Protein AF-A0AAX2CEG7-F1 (afdb_monomer_lite)

Foldseek 3Di:
DDPVVVQCVVCVVVLVCCLVPNPDQKDKDKDFAPWQPAWDDDPVDPDIGGTQGMKMWMWGQDPPDPSRIDTPDMDGDD

Radius of gyration: 14.33 Å; chains: 1; bounding box: 31×27×39 Å

Sequence (78 aa):
MSQPQENLRKNADEISKWLNEGKSGRTVFDVEHTYGIGKGVLEDKKQVLYNLNKSRVVLIKDNSSELGFRILTSFPLP

Organism: NCBI:txid580165

InterPro domains:
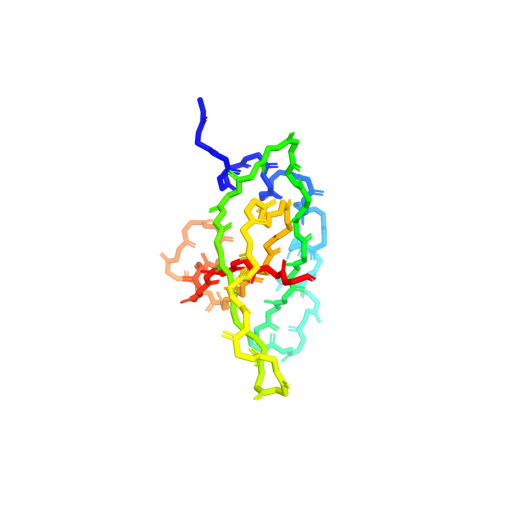  IPR041436 Bacterial CdiA-CT RNAse A domain [PF18431] (6-76)

Structure (mmCIF, N/CA/C/O backbone):
data_AF-A0AAX2CEG7-F1
#
_entry.id   AF-A0AAX2CEG7-F1
#
loop_
_atom_site.group_PDB
_atom_site.id
_atom_site.type_symbol
_atom_site.label_atom_id
_atom_site.label_alt_id
_atom_site.label_comp_id
_atom_site.label_asym_id
_atom_site.label_entity_id
_atom_site.label_seq_id
_atom_site.pdbx_PDB_ins_code
_atom_site.Cartn_x
_atom_site.Cartn_y
_atom_site.Cartn_z
_atom_site.occupancy
_atom_site.B_iso_or_equiv
_atom_site.auth_seq_id
_atom_site.auth_comp_id
_atom_site.auth_asym_id
_atom_site.auth_atom_id
_atom_site.pdbx_PDB_model_num
ATOM 1 N N . MET A 1 1 ? -7.165 17.974 -6.554 1.00 44.25 1 MET A N 1
ATOM 2 C CA . MET A 1 1 ? -6.390 16.759 -6.896 1.00 44.25 1 MET A CA 1
ATOM 3 C C . MET A 1 1 ? -6.887 15.617 -6.029 1.00 44.25 1 MET A C 1
ATOM 5 O O . MET A 1 1 ? -7.260 15.873 -4.891 1.00 44.25 1 MET A O 1
ATOM 9 N N . SER A 1 2 ? -6.982 14.401 -6.566 1.00 51.06 2 SER A N 1
ATOM 10 C CA . SER A 1 2 ? -7.480 13.247 -5.804 1.00 51.06 2 SER A CA 1
ATOM 11 C C . SER A 1 2 ? -6.349 12.641 -4.959 1.00 51.06 2 SER A C 1
ATOM 13 O O . SER A 1 2 ? -5.222 12.525 -5.433 1.00 51.06 2 SER A O 1
ATOM 15 N N . GLN A 1 3 ? -6.629 12.248 -3.713 1.00 59.38 3 GLN A N 1
ATOM 16 C CA . GLN A 1 3 ? -5.639 11.700 -2.764 1.00 59.38 3 GLN A CA 1
ATOM 17 C C . GLN A 1 3 ? -4.780 10.538 -3.293 1.00 59.38 3 GLN A C 1
ATOM 19 O O . GLN A 1 3 ? -3.594 10.487 -2.961 1.00 59.38 3 GLN A O 1
ATOM 24 N N . PRO A 1 4 ? -5.299 9.623 -4.141 1.00 59.62 4 PRO A N 1
ATOM 25 C CA . PRO A 1 4 ? -4.473 8.569 -4.723 1.00 59.62 4 PRO A CA 1
ATOM 26 C C . PRO A 1 4 ? -3.260 9.120 -5.482 1.00 59.62 4 PRO A C 1
ATOM 28 O O . PRO A 1 4 ? -2.182 8.540 -5.415 1.00 59.62 4 PRO A O 1
ATOM 31 N N . GLN A 1 5 ? -3.404 10.270 -6.148 1.00 63.91 5 GLN A N 1
ATOM 32 C CA . GLN A 1 5 ? -2.339 10.884 -6.947 1.00 63.91 5 GLN A CA 1
ATOM 33 C C . GLN A 1 5 ? -1.217 11.456 -6.072 1.00 63.91 5 GLN A C 1
ATOM 35 O O . GLN A 1 5 ? -0.041 11.314 -6.399 1.00 63.91 5 GLN A O 1
ATOM 40 N N . GLU A 1 6 ? -1.562 12.072 -4.941 1.00 65.94 6 GLU A N 1
ATOM 41 C CA . GLU A 1 6 ? -0.572 12.639 -4.020 1.00 65.94 6 GLU A CA 1
ATOM 42 C C . GLU A 1 6 ? 0.267 11.548 -3.344 1.00 65.94 6 GLU A C 1
ATOM 44 O O . GLU A 1 6 ? 1.480 11.688 -3.173 1.00 65.94 6 GLU A O 1
ATOM 49 N N . ASN A 1 7 ? -0.366 10.417 -3.048 1.00 65.75 7 ASN A N 1
ATOM 50 C CA . ASN A 1 7 ? 0.279 9.269 -2.426 1.00 65.75 7 ASN A CA 1
ATOM 51 C C . ASN A 1 7 ? 1.199 8.524 -3.390 1.00 65.75 7 ASN A C 1
ATOM 53 O O . ASN A 1 7 ? 2.303 8.141 -3.005 1.00 65.75 7 ASN A O 1
ATOM 57 N N . LEU A 1 8 ? 0.789 8.383 -4.654 1.00 70.31 8 LEU A N 1
ATOM 58 C CA . LEU A 1 8 ? 1.674 7.886 -5.706 1.00 70.31 8 LEU A CA 1
ATOM 59 C C . LEU A 1 8 ? 2.896 8.793 -5.877 1.00 70.31 8 LEU A C 1
ATOM 61 O O . LEU A 1 8 ? 3.998 8.285 -6.042 1.00 70.31 8 LEU A O 1
ATOM 65 N N . ARG A 1 9 ? 2.736 10.118 -5.757 1.00 74.88 9 ARG A N 1
ATOM 66 C CA . ARG A 1 9 ? 3.864 11.055 -5.852 1.00 74.88 9 ARG A CA 1
ATOM 67 C C . ARG A 1 9 ? 4.869 10.885 -4.711 1.00 74.88 9 ARG A C 1
ATOM 69 O O . ARG A 1 9 ? 6.066 10.921 -4.961 1.00 74.88 9 ARG A O 1
ATOM 76 N N . LYS A 1 10 ? 4.400 10.687 -3.474 1.00 77.25 10 LYS A N 1
ATOM 77 C CA . LYS A 1 10 ? 5.280 10.474 -2.306 1.00 77.25 10 LYS A CA 1
ATOM 78 C C . LYS A 1 10 ? 6.061 9.159 -2.372 1.00 77.25 10 LYS A C 1
ATOM 80 O O . LYS A 1 10 ? 7.148 9.087 -1.821 1.00 77.25 10 LYS A O 1
ATOM 85 N N . ASN A 1 11 ? 5.518 8.150 -3.054 1.00 80.81 11 ASN A N 1
ATOM 86 C CA . ASN A 1 11 ? 6.133 6.828 -3.193 1.00 80.81 11 ASN A CA 1
ATOM 87 C C . ASN A 1 11 ? 6.742 6.606 -4.591 1.00 80.81 11 ASN A C 1
ATOM 89 O O . ASN A 1 11 ? 7.076 5.478 -4.946 1.00 80.81 11 ASN A O 1
ATOM 93 N N . ALA A 1 12 ? 6.867 7.661 -5.404 1.00 82.62 12 ALA A N 1
ATOM 94 C CA . ALA A 1 12 ? 7.234 7.547 -6.813 1.00 82.62 12 ALA A CA 1
ATOM 95 C C . ALA A 1 12 ? 8.610 6.898 -7.015 1.00 82.62 12 ALA A C 1
ATOM 97 O O . ALA A 1 12 ? 8.756 6.045 -7.890 1.00 82.62 12 ALA A O 1
ATOM 98 N N . ASP A 1 13 ? 9.588 7.243 -6.176 1.00 84.56 13 ASP A N 1
ATOM 99 C CA . ASP A 1 13 ? 10.949 6.707 -6.269 1.00 84.56 13 ASP A CA 1
ATOM 100 C C . ASP A 1 13 ? 10.986 5.203 -5.967 1.00 84.56 13 ASP A C 1
ATOM 102 O O . ASP A 1 13 ? 11.596 4.426 -6.704 1.00 84.56 13 ASP A O 1
ATOM 106 N N . GLU A 1 14 ? 10.271 4.763 -4.930 1.00 84.56 14 GLU A N 1
ATOM 107 C CA . GLU A 1 14 ? 10.174 3.345 -4.572 1.00 84.56 14 GLU A CA 1
ATOM 108 C C . GLU A 1 14 ? 9.400 2.538 -5.618 1.00 84.56 14 GLU A C 1
ATOM 110 O O . GLU A 1 14 ? 9.797 1.422 -5.966 1.00 84.56 14 GLU A O 1
ATOM 115 N N . ILE A 1 15 ? 8.323 3.111 -6.165 1.00 87.31 15 ILE A N 1
ATOM 116 C CA . ILE A 1 15 ? 7.547 2.491 -7.244 1.00 87.31 15 ILE A CA 1
ATOM 117 C C . ILE A 1 15 ? 8.416 2.355 -8.497 1.00 87.31 15 ILE A C 1
ATOM 119 O O . ILE A 1 15 ? 8.466 1.272 -9.080 1.00 87.31 15 ILE A O 1
ATOM 123 N N . SER A 1 16 ? 9.142 3.407 -8.880 1.00 87.44 16 SER A N 1
ATOM 124 C CA . SER A 1 16 ? 10.067 3.388 -10.018 1.00 87.44 16 SER A CA 1
ATOM 125 C C . SER A 1 16 ? 11.152 2.327 -9.835 1.00 87.44 16 SER A C 1
ATOM 127 O O . SER A 1 16 ? 11.388 1.503 -10.724 1.00 87.44 16 SER A O 1
ATOM 129 N N . LYS A 1 17 ? 11.756 2.256 -8.644 1.00 88.38 17 LYS A N 1
ATOM 130 C CA . LYS A 1 17 ? 12.733 1.215 -8.316 1.00 88.38 17 LYS A CA 1
ATOM 131 C C . LYS A 1 17 ? 12.132 -0.187 -8.440 1.00 88.38 17 LYS A C 1
ATOM 133 O O . LYS A 1 17 ? 12.730 -1.064 -9.060 1.00 88.38 17 LYS A O 1
ATOM 138 N N . TRP A 1 18 ? 10.930 -0.415 -7.913 1.00 90.88 18 TRP A N 1
ATOM 139 C CA . TRP A 1 18 ? 10.254 -1.711 -8.022 1.00 90.88 18 TRP A CA 1
ATOM 140 C C . TRP A 1 18 ? 9.886 -2.083 -9.470 1.00 90.88 18 TRP A C 1
ATOM 142 O O . TRP A 1 18 ? 10.013 -3.254 -9.856 1.00 90.88 18 TRP A O 1
ATOM 152 N N . LEU A 1 19 ? 9.463 -1.119 -10.290 1.00 88.44 19 LEU A N 1
ATOM 153 C CA . LEU A 1 19 ? 9.186 -1.354 -11.708 1.00 88.44 19 LEU A CA 1
ATOM 154 C C . LEU A 1 19 ? 10.434 -1.869 -12.433 1.00 88.44 19 LEU A C 1
ATOM 156 O O . LEU A 1 19 ? 10.343 -2.888 -13.123 1.00 88.44 19 LEU A O 1
ATOM 160 N N . ASN A 1 20 ? 11.583 -1.235 -12.190 1.00 87.06 20 ASN A N 1
ATOM 161 C CA . ASN A 1 20 ? 12.841 -1.521 -12.881 1.00 87.06 20 ASN A CA 1
ATOM 162 C C . ASN A 1 20 ? 13.597 -2.742 -12.324 1.00 87.06 20 ASN A C 1
ATOM 164 O O . ASN A 1 20 ? 14.150 -3.525 -13.091 1.00 87.06 20 ASN A O 1
ATOM 168 N N . GLU A 1 21 ? 13.607 -2.937 -11.004 1.00 85.62 21 GLU A N 1
ATOM 169 C CA . GLU A 1 21 ? 14.475 -3.925 -10.332 1.00 85.62 21 GLU A CA 1
ATOM 170 C C . GLU A 1 21 ? 13.694 -5.073 -9.666 1.00 85.62 21 GLU A C 1
ATOM 172 O O . GLU A 1 21 ? 14.247 -6.125 -9.333 1.00 85.62 21 GLU A O 1
ATOM 177 N N . GLY A 1 22 ? 12.392 -4.889 -9.435 1.00 74.19 22 GLY A N 1
ATOM 178 C CA . GLY A 1 22 ? 11.578 -5.811 -8.649 1.00 74.19 22 GLY A CA 1
ATOM 179 C C . GLY A 1 22 ? 11.289 -7.131 -9.368 1.00 74.19 22 GLY A C 1
ATOM 180 O O . GLY A 1 22 ? 10.616 -7.147 -10.400 1.00 74.19 22 GLY A O 1
ATOM 181 N N . LYS A 1 23 ? 11.710 -8.253 -8.763 1.00 64.19 23 LYS A N 1
ATOM 182 C CA . LYS A 1 23 ? 11.370 -9.625 -9.206 1.00 64.19 23 LYS A CA 1
ATOM 183 C C . LYS A 1 23 ? 9.922 -10.031 -8.889 1.00 64.19 23 LYS A C 1
ATOM 185 O O . LYS A 1 23 ? 9.393 -10.953 -9.498 1.00 64.19 23 LYS A O 1
ATOM 190 N N . SER A 1 24 ? 9.285 -9.360 -7.925 1.00 71.62 24 SER A N 1
ATOM 191 C CA . SER A 1 24 ? 7.897 -9.609 -7.518 1.00 71.62 24 SER A CA 1
ATOM 192 C C . SER A 1 24 ? 6.910 -8.910 -8.453 1.00 71.62 24 SER A C 1
ATOM 194 O O . SER A 1 24 ? 7.044 -7.714 -8.718 1.00 71.62 24 SER A O 1
ATOM 196 N N . GLY A 1 25 ? 5.861 -9.625 -8.876 1.00 83.44 25 GLY A N 1
ATOM 197 C CA . GLY A 1 25 ? 4.767 -9.060 -9.674 1.00 83.44 25 GLY A CA 1
ATOM 198 C C . GLY A 1 25 ? 3.904 -8.034 -8.931 1.00 83.44 25 GLY A C 1
ATOM 199 O O . GLY A 1 25 ? 3.140 -7.317 -9.573 1.00 83.44 25 GLY A O 1
ATOM 200 N N . ARG A 1 26 ? 4.021 -7.932 -7.598 1.00 90.62 26 ARG A N 1
ATOM 201 C CA . ARG A 1 26 ? 3.269 -6.982 -6.762 1.00 90.62 26 ARG A CA 1
ATOM 202 C C . ARG A 1 26 ? 4.183 -6.201 -5.823 1.00 90.62 26 ARG A C 1
ATOM 204 O O . ARG A 1 26 ? 5.198 -6.733 -5.369 1.00 90.62 26 ARG A O 1
ATOM 211 N N . THR A 1 27 ? 3.779 -4.980 -5.492 1.00 91.12 27 THR A N 1
ATOM 212 C CA . THR A 1 27 ? 4.363 -4.192 -4.400 1.00 91.12 27 THR A CA 1
ATOM 213 C C . THR A 1 27 ? 3.264 -3.614 -3.517 1.00 91.12 27 THR A C 1
ATOM 215 O O . THR A 1 27 ? 2.115 -3.476 -3.948 1.00 91.12 27 THR A O 1
ATOM 218 N N . VAL A 1 28 ? 3.610 -3.327 -2.268 1.00 91.19 28 VAL A N 1
ATOM 219 C CA . VAL A 1 28 ? 2.702 -2.830 -1.237 1.00 91.19 28 VAL A CA 1
ATOM 220 C C . VAL A 1 28 ? 3.350 -1.619 -0.595 1.00 91.19 28 VAL A C 1
ATOM 222 O O . VAL A 1 28 ? 4.509 -1.695 -0.199 1.00 91.19 28 VAL A O 1
ATOM 225 N N . PHE A 1 29 ? 2.594 -0.538 -0.449 1.00 88.38 29 PHE A N 1
ATOM 226 C CA . PHE A 1 29 ? 3.014 0.605 0.352 1.00 88.38 29 PHE A CA 1
ATOM 227 C C . PHE A 1 29 ? 1.878 1.081 1.240 1.00 88.38 29 PHE A C 1
ATOM 229 O O . PHE A 1 29 ? 0.689 0.971 0.916 1.00 88.38 29 PHE A O 1
ATOM 236 N N . ASP A 1 30 ? 2.286 1.609 2.381 1.00 90.12 30 ASP A N 1
ATOM 237 C CA . ASP A 1 30 ? 1.400 2.198 3.357 1.00 90.12 30 ASP A CA 1
ATOM 238 C C . ASP A 1 30 ? 1.403 3.715 3.182 1.00 90.12 30 ASP A C 1
ATOM 240 O O . ASP A 1 30 ? 2.437 4.331 2.934 1.00 90.12 30 ASP A O 1
ATOM 244 N N . VAL A 1 31 ? 0.235 4.323 3.334 1.00 87.56 31 VAL A N 1
ATOM 245 C CA . VAL A 1 31 ? 0.052 5.760 3.188 1.00 87.56 31 VAL A CA 1
ATOM 246 C C . VAL A 1 31 ? -0.641 6.317 4.415 1.00 87.56 31 VAL A C 1
ATOM 248 O O . VAL A 1 31 ? -1.674 5.796 4.831 1.00 87.56 31 VAL A O 1
ATOM 251 N N . GLU A 1 32 ? -0.091 7.395 4.953 1.00 89.75 32 GLU A N 1
ATOM 252 C CA . GLU A 1 32 ? -0.660 8.165 6.047 1.00 89.75 32 GLU A CA 1
ATOM 253 C C . GLU A 1 32 ? -1.405 9.405 5.529 1.00 89.75 32 GLU A C 1
ATOM 255 O O . GLU A 1 32 ? -0.937 10.111 4.628 1.00 89.75 32 GLU A O 1
ATOM 260 N N . HIS A 1 33 ? -2.577 9.660 6.106 1.00 86.75 33 HIS A N 1
ATOM 261 C CA . HIS A 1 33 ? -3.504 10.727 5.740 1.00 86.75 33 HIS A CA 1
ATOM 262 C C . HIS A 1 33 ? -3.741 11.639 6.941 1.00 86.75 33 HIS A C 1
ATOM 264 O O . HIS A 1 33 ? -3.749 11.203 8.089 1.00 86.75 33 HIS A O 1
ATOM 270 N N . THR A 1 34 ? -3.984 12.922 6.689 1.00 88.56 34 THR A N 1
ATOM 271 C CA . THR A 1 34 ? -4.205 13.914 7.755 1.00 88.56 34 THR A CA 1
ATOM 272 C C . THR A 1 34 ? -5.629 13.900 8.326 1.00 88.56 34 THR A C 1
ATOM 274 O O . THR A 1 34 ? -5.926 14.646 9.255 1.00 88.56 34 THR A O 1
ATOM 277 N N . TYR A 1 35 ? -6.517 13.061 7.791 1.00 87.06 35 TYR A N 1
ATOM 278 C CA . TYR A 1 35 ? -7.914 12.913 8.205 1.00 87.06 35 TYR A CA 1
ATOM 279 C C . TYR A 1 35 ? -8.359 11.451 8.116 1.00 87.06 35 TYR A C 1
ATOM 281 O O . TYR A 1 35 ? -7.723 10.626 7.462 1.00 87.06 35 TYR A O 1
ATOM 289 N N . GLY A 1 36 ? -9.478 11.140 8.775 1.00 90.94 36 GLY A N 1
ATOM 290 C CA . GLY A 1 36 ? -10.084 9.814 8.738 1.00 90.94 36 GLY A CA 1
ATOM 291 C C . GLY A 1 36 ? -10.573 9.458 7.335 1.00 90.94 36 GLY A C 1
ATOM 292 O O . GLY A 1 36 ? -11.402 10.160 6.758 1.00 90.94 36 GLY A O 1
ATOM 293 N N . ILE A 1 37 ? -10.074 8.349 6.803 1.00 91.12 37 ILE A N 1
ATOM 294 C CA . ILE A 1 37 ? -10.402 7.825 5.472 1.00 91.12 37 ILE A CA 1
ATOM 295 C C . ILE A 1 37 ? -11.348 6.622 5.523 1.00 91.12 37 ILE A C 1
ATOM 297 O O . ILE A 1 37 ? -11.810 6.154 4.484 1.00 91.12 37 ILE A O 1
ATOM 301 N N . GLY A 1 38 ? -11.648 6.096 6.712 1.00 90.88 38 GLY A N 1
ATOM 302 C CA . GLY A 1 38 ? -12.580 4.986 6.827 1.00 90.88 38 GLY A CA 1
ATOM 303 C C . GLY A 1 38 ? -12.661 4.352 8.205 1.00 90.88 38 GLY A C 1
ATOM 304 O O . GLY A 1 38 ? -12.344 4.956 9.231 1.00 90.88 38 GLY A O 1
ATOM 305 N N . LYS A 1 39 ? -13.137 3.109 8.194 1.00 92.62 39 LYS A N 1
ATOM 306 C CA . LYS A 1 39 ? -13.356 2.276 9.370 1.00 92.62 39 LYS A CA 1
ATOM 307 C C . LYS A 1 39 ? -12.879 0.849 9.119 1.00 92.62 39 LYS A C 1
ATOM 309 O O . LYS A 1 39 ? -12.816 0.422 7.967 1.00 92.62 39 LYS A O 1
ATOM 314 N N . GLY A 1 40 ? -12.592 0.121 10.189 1.00 90.50 40 GLY A N 1
ATOM 315 C CA . GLY A 1 40 ? -12.147 -1.269 10.151 1.00 90.50 40 GLY A CA 1
ATOM 316 C C . GLY A 1 40 ? -12.670 -2.062 11.342 1.00 90.50 40 GLY A C 1
ATOM 317 O O . GLY A 1 40 ? -13.199 -1.501 12.299 1.00 90.50 40 GLY A O 1
ATOM 318 N N . VAL A 1 41 ? -12.535 -3.380 11.274 1.00 90.94 41 VAL A N 1
ATOM 319 C CA . VAL A 1 41 ? -12.821 -4.303 12.378 1.00 90.94 41 VAL A CA 1
ATOM 320 C C . VAL A 1 41 ? -11.632 -5.242 12.526 1.00 90.94 41 VAL A C 1
ATOM 322 O O . VAL A 1 41 ? -10.977 -5.561 11.533 1.00 90.94 41 VAL A O 1
ATOM 325 N N . LEU A 1 42 ? -11.345 -5.658 13.755 1.00 89.06 42 LEU A N 1
ATOM 326 C CA . LEU A 1 42 ? -10.323 -6.661 14.045 1.00 89.06 42 LEU A CA 1
ATOM 327 C C . LEU A 1 42 ? -11.018 -7.962 14.445 1.00 89.06 42 LEU A C 1
ATOM 329 O O . LEU A 1 42 ? -12.061 -7.925 15.091 1.00 89.06 42 LEU A O 1
ATOM 333 N N . GLU A 1 43 ? -10.463 -9.107 14.055 1.00 87.50 43 GLU A N 1
ATOM 334 C CA . GLU A 1 43 ? -11.075 -10.421 14.305 1.00 87.50 43 GLU A CA 1
ATOM 335 C C . GLU A 1 43 ? -11.330 -10.675 15.802 1.00 87.50 43 GLU A C 1
ATOM 337 O O . GLU A 1 43 ? -12.381 -11.185 16.189 1.00 87.50 43 GLU A O 1
ATOM 342 N N . ASP A 1 44 ? -10.404 -10.237 16.653 1.00 90.19 44 ASP A N 1
ATOM 343 C CA . ASP A 1 44 ? -10.455 -10.362 18.110 1.00 90.19 44 ASP A CA 1
ATOM 344 C C . ASP A 1 44 ? -11.306 -9.273 18.792 1.00 90.19 44 ASP A C 1
ATOM 346 O O . ASP A 1 44 ? -11.616 -9.381 19.983 1.00 90.19 44 ASP A O 1
ATOM 350 N N . LYS A 1 45 ? -11.728 -8.230 18.060 1.00 85.25 45 LYS A N 1
ATOM 351 C CA . LYS A 1 45 ? -12.492 -7.098 18.606 1.00 85.25 45 LYS A CA 1
ATOM 352 C C . LYS A 1 45 ? -13.794 -6.877 17.851 1.00 85.25 45 LYS A C 1
ATOM 354 O O . LYS A 1 45 ? -13.832 -6.395 16.727 1.00 85.25 45 LYS A O 1
ATOM 359 N N . LYS A 1 46 ? -14.908 -7.057 18.562 1.00 86.94 46 LYS A N 1
ATOM 360 C CA . LYS A 1 46 ? -16.263 -6.758 18.059 1.00 86.94 46 LYS A CA 1
ATOM 361 C C . LYS A 1 46 ? -16.547 -5.260 17.859 1.00 86.94 46 LYS A C 1
ATOM 363 O O . LYS A 1 46 ? -17.644 -4.902 17.440 1.00 86.94 46 LYS A O 1
ATOM 368 N N . GLN A 1 47 ? -15.606 -4.382 18.205 1.00 90.81 47 GLN A N 1
ATOM 369 C CA . GLN A 1 47 ? -15.761 -2.938 18.058 1.00 90.81 47 GLN A CA 1
ATOM 370 C C . GLN A 1 47 ? -15.270 -2.480 16.686 1.00 90.81 4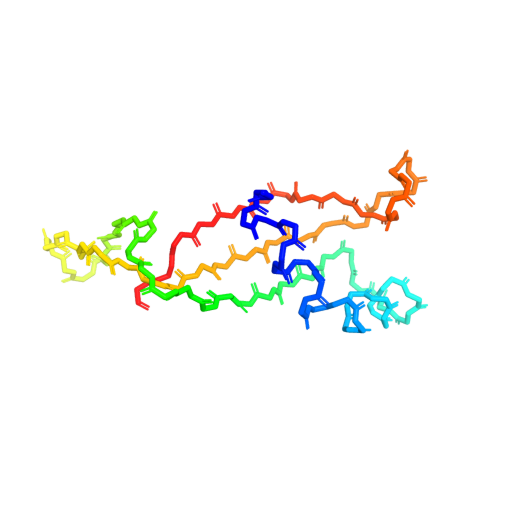7 GLN A C 1
ATOM 372 O O . GLN A 1 47 ? -14.189 -2.855 16.237 1.00 90.81 47 GLN A O 1
ATOM 377 N N . VAL A 1 48 ? -16.063 -1.623 16.047 1.00 90.75 48 VAL A N 1
ATOM 378 C CA . VAL A 1 48 ? -15.665 -0.939 14.817 1.00 90.75 48 VAL A CA 1
ATOM 379 C C . VAL A 1 48 ? -14.684 0.176 15.170 1.00 90.75 48 VAL A C 1
ATOM 381 O O . VAL A 1 48 ? -15.000 1.054 15.973 1.00 90.75 48 VAL A O 1
ATOM 384 N N . LEU A 1 49 ? -13.511 0.153 14.546 1.00 92.69 49 LEU A N 1
ATOM 385 C CA . LEU A 1 49 ? -12.534 1.234 14.596 1.00 92.69 49 LEU A CA 1
ATOM 386 C C . LEU A 1 49 ? -12.924 2.276 13.553 1.00 92.69 49 LEU A C 1
ATOM 388 O O . LEU A 1 49 ? -13.029 1.953 12.373 1.00 92.69 49 LEU A O 1
ATOM 392 N N . TYR A 1 50 ? -13.158 3.511 13.980 1.00 92.31 50 TYR A N 1
ATOM 393 C CA . TYR A 1 50 ? -13.519 4.628 13.107 1.00 92.31 50 TYR A CA 1
ATOM 394 C C . TYR A 1 50 ? -12.337 5.577 12.917 1.00 92.31 50 TYR A C 1
ATOM 396 O O . TYR A 1 50 ? -11.386 5.553 13.692 1.00 92.31 50 TYR A O 1
ATOM 404 N N . ASN A 1 51 ? -12.440 6.453 11.915 1.00 92.50 51 ASN A N 1
ATOM 405 C CA . ASN A 1 51 ? -11.464 7.506 11.629 1.00 92.50 51 ASN A CA 1
ATOM 406 C C . ASN A 1 51 ? -10.043 6.978 11.390 1.00 92.50 51 ASN A C 1
ATOM 408 O O . ASN A 1 51 ? -9.070 7.656 11.713 1.00 92.50 51 ASN A O 1
ATOM 412 N N . LEU A 1 52 ? -9.925 5.788 10.794 1.00 93.44 52 LEU A N 1
ATOM 413 C CA . LEU A 1 52 ? -8.634 5.250 10.375 1.00 93.44 52 LEU A CA 1
ATOM 414 C C . LEU A 1 52 ? -7.996 6.222 9.388 1.00 93.44 52 LEU A C 1
ATOM 416 O O . LEU A 1 52 ? -8.656 6.646 8.442 1.00 93.44 52 LEU A O 1
ATOM 420 N N . ASN A 1 53 ? -6.742 6.587 9.620 1.00 94.38 53 ASN A N 1
ATOM 421 C CA . ASN A 1 53 ? -6.019 7.617 8.872 1.00 94.38 53 ASN A CA 1
ATOM 422 C C . ASN A 1 53 ? -4.834 7.045 8.082 1.00 94.38 53 ASN A C 1
ATOM 424 O O . ASN A 1 53 ? -4.082 7.789 7.465 1.00 94.38 53 ASN A O 1
ATOM 428 N N . LYS A 1 54 ? -4.668 5.722 8.075 1.00 93.12 54 LYS A N 1
ATOM 429 C CA . LYS A 1 54 ? -3.647 5.017 7.308 1.00 93.12 54 LYS A CA 1
ATOM 430 C C . LYS A 1 54 ? -4.320 4.083 6.310 1.00 93.12 54 LYS A C 1
ATOM 432 O O . LYS A 1 54 ? -5.357 3.500 6.611 1.00 93.12 54 LYS A O 1
ATOM 437 N N . SER A 1 55 ? -3.750 3.921 5.122 1.00 92.44 55 SER A N 1
ATOM 438 C CA . SER A 1 55 ? -4.213 2.956 4.117 1.00 92.44 55 SER A CA 1
ATOM 439 C C . SER A 1 55 ? -3.074 2.116 3.582 1.00 92.44 55 SER A C 1
ATOM 441 O O . SER A 1 55 ? -1.954 2.605 3.460 1.00 92.44 55 SER A O 1
ATOM 443 N N . ARG A 1 56 ? -3.391 0.900 3.153 1.00 92.75 56 ARG A N 1
ATOM 444 C CA . ARG A 1 56 ? -2.506 0.058 2.359 1.00 92.75 56 ARG A CA 1
ATOM 445 C C . ARG A 1 56 ? -2.936 0.082 0.907 1.00 92.75 56 ARG A C 1
ATOM 447 O O . ARG A 1 56 ? -4.102 -0.175 0.616 1.00 92.75 56 ARG A O 1
ATOM 454 N N . VAL A 1 57 ? -1.989 0.322 0.009 1.00 92.75 57 VAL A N 1
ATOM 455 C CA . VAL A 1 57 ? -2.192 0.232 -1.438 1.00 92.75 57 VAL A CA 1
ATOM 456 C C . VAL A 1 57 ? -1.360 -0.921 -1.977 1.00 92.75 57 VAL A C 1
ATOM 458 O O . VAL A 1 57 ? -0.179 -1.057 -1.659 1.00 92.75 57 VAL A O 1
ATOM 461 N N . VAL A 1 58 ? -1.984 -1.758 -2.802 1.00 92.81 58 VAL A N 1
ATOM 462 C CA . VAL A 1 58 ? -1.321 -2.873 -3.480 1.00 92.81 58 VAL A CA 1
ATOM 463 C C . VAL A 1 58 ? -1.292 -2.583 -4.971 1.00 92.81 58 VAL A C 1
ATOM 465 O O . VAL A 1 58 ? -2.345 -2.401 -5.587 1.00 92.81 58 VAL A O 1
ATOM 468 N N . LEU A 1 59 ? -0.100 -2.581 -5.559 1.00 92.88 59 LEU A N 1
ATOM 469 C CA . LEU A 1 59 ? 0.093 -2.446 -7.000 1.00 92.88 59 LEU A CA 1
ATOM 470 C C . LEU A 1 59 ? 0.478 -3.777 -7.632 1.00 92.88 59 LEU A C 1
ATOM 472 O O . LEU A 1 59 ? 1.092 -4.641 -7.000 1.00 92.88 59 LEU A O 1
ATOM 476 N N . ILE A 1 60 ? 0.153 -3.906 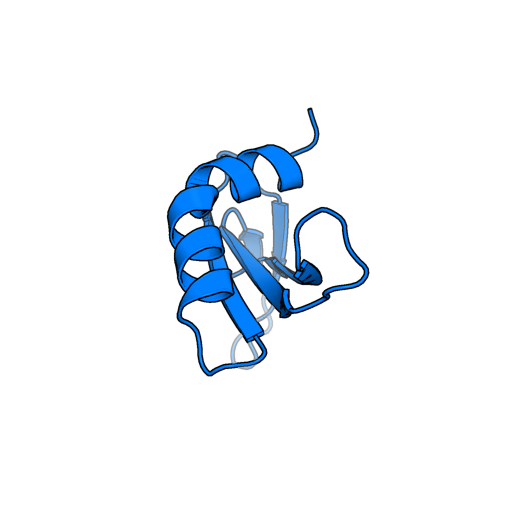-8.912 1.00 94.00 60 ILE A N 1
ATOM 477 C CA . ILE A 1 60 ? 0.605 -4.989 -9.783 1.00 94.00 60 ILE A CA 1
ATOM 478 C C . ILE A 1 60 ? 1.208 -4.391 -11.054 1.00 94.00 60 ILE A C 1
ATOM 480 O O . ILE A 1 60 ? 0.705 -3.376 -11.545 1.00 94.00 60 ILE A O 1
ATOM 484 N N . LYS A 1 61 ? 2.293 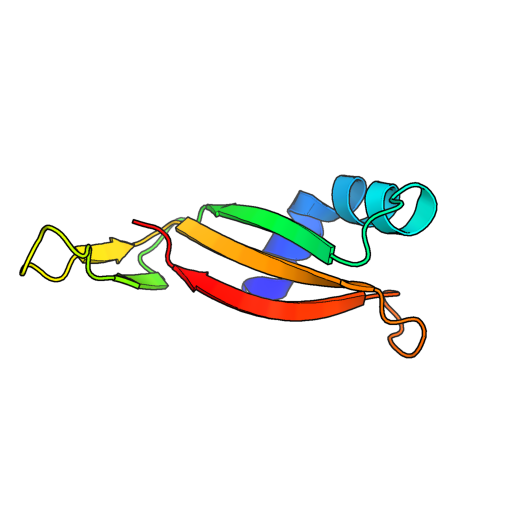-4.996 -11.562 1.00 92.56 61 LYS A N 1
ATOM 485 C CA . LYS A 1 61 ? 2.903 -4.562 -12.828 1.00 92.56 61 LYS A CA 1
ATOM 486 C C . LYS A 1 61 ? 1.888 -4.724 -13.952 1.00 92.56 61 LYS A C 1
ATOM 488 O O . LYS A 1 61 ? 1.189 -5.736 -14.022 1.00 92.56 61 LYS A O 1
ATOM 493 N N . ASP A 1 62 ? 1.811 -3.721 -14.808 1.00 91.12 62 ASP A N 1
ATOM 494 C CA . ASP A 1 62 ? 0.896 -3.695 -15.936 1.00 91.12 62 ASP A CA 1
ATOM 495 C C . ASP A 1 62 ? 1.523 -2.888 -17.069 1.00 91.12 62 ASP A C 1
ATOM 497 O O . ASP A 1 62 ? 1.463 -1.662 -17.085 1.00 91.12 62 ASP A O 1
ATOM 501 N N . ASN A 1 63 ? 2.132 -3.597 -18.018 1.00 87.00 63 ASN A N 1
ATOM 502 C CA . ASN A 1 63 ? 2.811 -2.986 -19.161 1.00 87.00 63 ASN A CA 1
ATOM 503 C C . ASN A 1 63 ? 1.835 -2.355 -20.168 1.00 87.00 63 ASN A C 1
ATOM 505 O O . ASN A 1 63 ? 2.283 -1.687 -21.094 1.00 87.00 63 ASN A O 1
ATOM 509 N N . SER A 1 64 ? 0.524 -2.588 -20.021 1.00 90.12 64 SER A N 1
ATOM 510 C CA . SER A 1 64 ? -0.502 -1.920 -20.831 1.00 90.12 64 SER A CA 1
ATOM 511 C C . SER A 1 64 ? -0.905 -0.552 -20.270 1.00 90.12 64 SER A C 1
ATOM 513 O O . SER A 1 64 ? -1.522 0.243 -20.975 1.00 90.12 64 SER A O 1
ATOM 515 N N . SER A 1 65 ? -0.538 -0.264 -19.018 1.00 89.75 65 SER A N 1
ATOM 516 C CA . SER A 1 65 ? -0.748 1.028 -18.367 1.00 89.75 65 SER A CA 1
ATOM 517 C C . SER A 1 65 ? 0.404 1.981 -18.682 1.00 89.75 65 SER A C 1
ATOM 519 O O . SER A 1 65 ? 1.568 1.589 -18.611 1.00 89.75 65 SER A O 1
ATOM 521 N N . GLU A 1 66 ? 0.102 3.258 -18.928 1.00 87.25 66 GLU A N 1
ATOM 522 C CA . GLU A 1 66 ? 1.114 4.311 -19.131 1.00 87.25 66 GLU A CA 1
ATOM 523 C C . GLU A 1 66 ? 2.088 4.436 -17.947 1.00 87.25 66 GLU A C 1
ATOM 525 O O . GLU A 1 66 ? 3.241 4.822 -18.115 1.00 87.25 66 GLU A O 1
ATOM 530 N N . LEU A 1 67 ? 1.637 4.076 -16.742 1.00 87.12 67 LEU A N 1
ATOM 531 C CA . LEU A 1 67 ? 2.441 4.124 -15.520 1.00 87.12 67 LEU A CA 1
ATOM 532 C C . LEU A 1 67 ? 3.273 2.849 -15.291 1.00 87.12 67 LEU A C 1
ATOM 534 O O . LEU A 1 67 ? 4.032 2.782 -14.326 1.00 87.12 67 LEU A O 1
ATOM 538 N N . GLY A 1 68 ? 3.106 1.810 -16.117 1.00 90.00 68 GLY A N 1
ATOM 539 C CA . GLY A 1 68 ? 3.748 0.499 -15.937 1.00 90.00 68 GLY A CA 1
ATOM 540 C C . GLY A 1 68 ? 3.161 -0.345 -14.795 1.00 90.00 68 GLY A C 1
ATOM 541 O O . GLY A 1 68 ? 3.635 -1.449 -14.510 1.00 90.00 68 GLY A O 1
ATOM 542 N N . PHE A 1 69 ? 2.121 0.152 -14.124 1.00 91.88 69 PHE A N 1
ATOM 543 C CA . PHE A 1 69 ? 1.383 -0.551 -13.081 1.00 91.88 69 PHE A CA 1
ATOM 544 C C . PHE A 1 69 ? -0.081 -0.123 -13.038 1.00 91.88 69 PHE A C 1
ATOM 546 O O . PHE A 1 69 ? -0.480 0.913 -13.579 1.00 91.88 69 PHE A O 1
ATOM 553 N N . ARG A 1 70 ? -0.871 -0.900 -12.298 1.00 92.00 70 ARG A N 1
ATOM 554 C CA . ARG A 1 70 ? -2.211 -0.512 -11.853 1.00 92.00 70 ARG A CA 1
ATOM 555 C C . ARG A 1 70 ? -2.413 -0.826 -10.376 1.00 92.00 70 ARG A C 1
ATOM 557 O O . ARG A 1 70 ? -1.752 -1.701 -9.812 1.00 92.00 70 ARG A O 1
ATOM 564 N N . ILE A 1 71 ? -3.366 -0.134 -9.760 1.00 92.12 71 ILE A N 1
ATOM 565 C CA . ILE A 1 71 ? -3.809 -0.433 -8.397 1.00 92.12 71 ILE A CA 1
ATOM 566 C C . ILE A 1 71 ? -4.627 -1.726 -8.437 1.00 92.12 71 ILE A C 1
ATOM 568 O O . ILE A 1 71 ? -5.605 -1.834 -9.176 1.00 92.12 71 ILE A O 1
ATOM 572 N N . LEU A 1 72 ? -4.212 -2.721 -7.655 1.00 93.31 72 LEU A N 1
ATOM 573 C CA . LEU A 1 72 ? -4.957 -3.963 -7.476 1.00 93.31 72 LEU A CA 1
ATOM 574 C C . LEU A 1 72 ? -6.052 -3.789 -6.421 1.00 93.31 72 LEU A C 1
ATOM 576 O O . LEU A 1 72 ? -7.180 -4.220 -6.633 1.00 93.31 72 LEU A O 1
ATOM 580 N N . THR A 1 73 ? -5.710 -3.178 -5.285 1.00 93.00 73 THR A N 1
ATOM 581 C CA . THR A 1 73 ? -6.649 -2.865 -4.202 1.00 93.00 73 THR A CA 1
ATOM 582 C C . THR A 1 73 ? -6.078 -1.780 -3.287 1.00 93.00 73 THR A C 1
ATOM 584 O O . THR A 1 73 ? -4.865 -1.550 -3.265 1.00 93.00 73 THR A O 1
ATOM 587 N N . SER A 1 74 ? -6.955 -1.120 -2.532 1.00 91.62 74 SER A N 1
ATOM 588 C CA . SER A 1 74 ? -6.606 -0.182 -1.469 1.00 91.62 74 SER A CA 1
ATOM 589 C C . SER A 1 74 ? -7.619 -0.285 -0.332 1.00 91.62 74 SER A C 1
A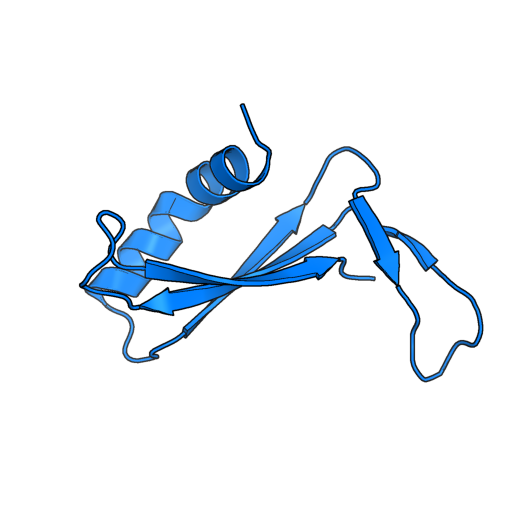TOM 591 O O . SER A 1 74 ? -8.820 -0.376 -0.593 1.00 91.62 74 SER A O 1
ATOM 593 N N . PHE A 1 75 ? -7.150 -0.284 0.915 1.00 92.25 75 PHE A N 1
ATOM 594 C CA . PHE A 1 75 ? -8.019 -0.361 2.092 1.00 92.25 75 PHE A CA 1
ATOM 595 C C . PHE A 1 75 ? -7.413 0.345 3.317 1.00 92.25 75 PHE A C 1
ATOM 597 O O . PHE A 1 75 ? -6.185 0.425 3.428 1.00 92.25 75 PHE A O 1
ATOM 604 N N . PRO A 1 76 ? -8.245 0.862 4.244 1.00 93.25 76 PRO A N 1
ATOM 605 C CA . PRO A 1 76 ? -7.773 1.433 5.504 1.00 93.25 76 PRO A CA 1
ATOM 606 C C . PRO A 1 76 ? -7.054 0.403 6.382 1.00 93.25 76 PRO A C 1
ATOM 608 O O . PRO A 1 76 ? -7.434 -0.768 6.415 1.00 93.25 76 PRO A O 1
ATOM 611 N N . LEU A 1 77 ? -6.045 0.857 7.119 1.00 91.81 77 LEU A N 1
ATOM 612 C CA . LEU A 1 77 ? -5.334 0.085 8.130 1.00 91.81 77 LEU A CA 1
ATOM 613 C C . LE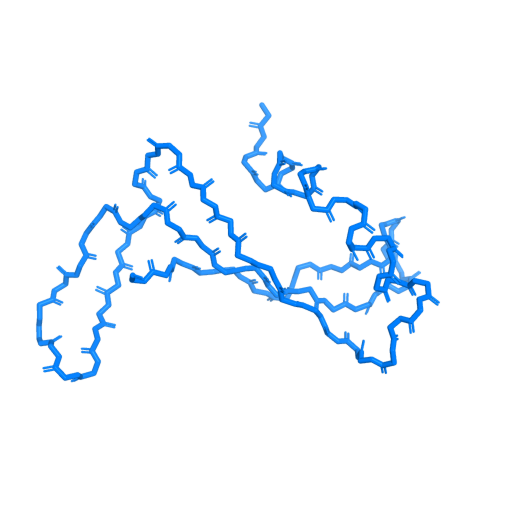U A 1 77 ? -5.733 0.559 9.540 1.00 91.81 77 LEU A C 1
ATOM 615 O O . LEU A 1 77 ? -5.822 1.772 9.745 1.00 91.81 77 LEU A O 1
ATOM 619 N N . PRO A 1 78 ? -5.982 -0.378 10.476 1.00 87.50 78 PRO A N 1
ATOM 620 C CA . PRO A 1 78 ? -6.091 -0.117 11.912 1.00 87.50 78 PRO A CA 1
ATOM 621 C C . PRO A 1 78 ? -4.837 0.502 12.528 1.00 87.50 78 PRO A C 1
ATOM 623 O O . PRO A 1 78 ? -3.725 0.198 12.034 1.00 87.50 78 PRO A O 1
#

Secondary structure (DSSP, 8-state):
--HHHHHHHHTHHHHHHHHHH--SSEEEEEEE-SS--EEEEETTEEEEEEEE-EEEEEEEE-TTSTTSEEEEEEEEE-

pLDDT: mean 85.66, std 10.42, range [44.25, 94.38]